Protein AF-A0A9E3ELC8-F1 (afdb_monomer_lite)

pLDDT: mean 96.67, std 4.28, range [71.5, 98.81]

Foldseek 3Di:
DDPDLVVQQVVQVVCVVVVWAFPAHWDDDDDPDDPQWTKGWTQDPVRDTDMDTDRDD

Sequence (57 aa):
RARNREEVDAFHSAALSSGGQDNGAPGIREGGYPPGYYAAFVLDPDGNNIEAVFRET

Secondary structure (DSSP, 8-state):
--SSHHHHHHHHHHHHHTTPEESS-SEE--SSSPTTEEEEEEE-TT--EEEEEEE--

Radius of gyration: 11.0 Å; chains: 1; bounding box: 28×21×29 Å

Structure (mmCIF, N/CA/C/O backbone):
data_AF-A0A9E3ELC8-F1
#
_entry.id   AF-A0A9E3ELC8-F1
#
loop_
_atom_site.group_PDB
_atom_site.id
_atom_site.type_symbol
_atom_site.label_atom_id
_atom_site.label_alt_id
_atom_site.label_comp_id
_atom_site.label_asym_id
_atom_site.label_entity_id
_atom_site.label_seq_id
_atom_site.pdbx_PDB_ins_code
_atom_site.Cartn_x
_atom_site.Cartn_y
_atom_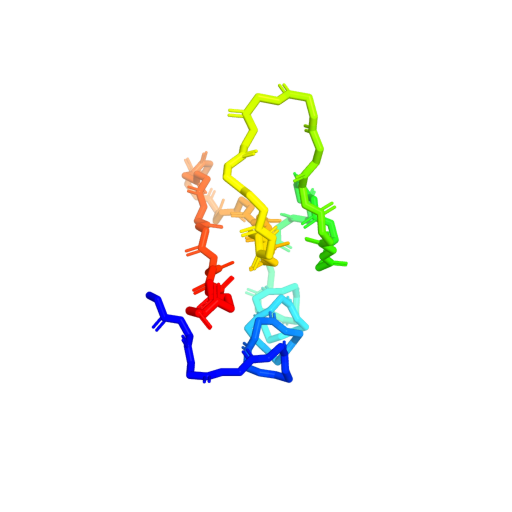site.Cartn_z
_atom_site.occupancy
_atom_site.B_iso_or_equiv
_atom_site.auth_seq_id
_atom_site.auth_comp_id
_atom_site.auth_asym_id
_atom_site.auth_atom_id
_atom_site.pdbx_PDB_model_num
ATOM 1 N N . ARG A 1 1 ? 5.722 -9.551 0.611 1.00 92.44 1 ARG A N 1
ATOM 2 C CA . ARG A 1 1 ? 5.998 -9.362 -0.836 1.00 92.44 1 ARG A CA 1
ATOM 3 C C . ARG A 1 1 ? 4.849 -9.978 -1.622 1.00 92.44 1 ARG A C 1
ATOM 5 O O . ARG A 1 1 ? 4.497 -11.110 -1.322 1.00 92.44 1 ARG A O 1
ATOM 12 N N . ALA A 1 2 ? 4.283 -9.233 -2.561 1.00 97.44 2 ALA A N 1
ATOM 13 C CA . ALA A 1 2 ? 3.214 -9.637 -3.467 1.00 97.44 2 ALA A CA 1
ATOM 14 C C . ALA A 1 2 ? 3.772 -10.298 -4.743 1.00 97.44 2 ALA A C 1
ATOM 16 O O . ALA A 1 2 ? 4.957 -10.138 -5.062 1.00 97.44 2 ALA A O 1
ATOM 17 N N . ARG A 1 3 ? 2.921 -11.039 -5.459 1.00 97.31 3 ARG A N 1
ATOM 18 C CA . ARG A 1 3 ? 3.246 -11.752 -6.708 1.00 97.31 3 ARG A CA 1
ATOM 19 C C . ARG A 1 3 ? 3.030 -10.908 -7.965 1.00 97.31 3 ARG A C 1
ATOM 21 O O . ARG A 1 3 ? 3.629 -11.217 -8.988 1.00 97.31 3 ARG A O 1
ATOM 28 N N . ASN A 1 4 ? 2.197 -9.874 -7.891 1.00 97.75 4 ASN A N 1
ATOM 29 C CA . ASN A 1 4 ? 1.890 -8.940 -8.974 1.00 97.75 4 ASN A CA 1
ATOM 30 C C . ASN A 1 4 ?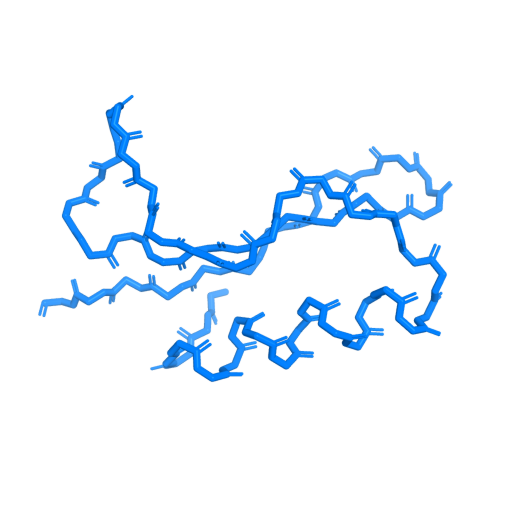 1.391 -7.599 -8.398 1.00 97.75 4 ASN A C 1
ATOM 32 O O . ASN A 1 4 ? 1.339 -7.428 -7.175 1.00 97.75 4 ASN A O 1
ATOM 36 N N . ARG A 1 5 ? 1.063 -6.639 -9.272 1.00 98.06 5 ARG A N 1
ATOM 37 C CA . ARG A 1 5 ? 0.568 -5.313 -8.867 1.00 98.06 5 ARG A CA 1
ATOM 38 C C . ARG A 1 5 ? -0.827 -5.408 -8.242 1.00 98.06 5 ARG A C 1
ATOM 40 O O . ARG A 1 5 ? -1.078 -4.783 -7.220 1.00 98.06 5 ARG A O 1
ATOM 47 N N . GLU A 1 6 ? -1.673 -6.284 -8.774 1.00 98.50 6 GLU A N 1
ATOM 48 C CA . GLU A 1 6 ? -3.051 -6.489 -8.322 1.00 98.50 6 GLU A CA 1
ATOM 49 C C . GLU A 1 6 ? -3.124 -6.960 -6.863 1.00 98.50 6 GLU A C 1
ATOM 51 O O . GLU A 1 6 ? -4.048 -6.612 -6.134 1.00 98.50 6 GLU A O 1
ATOM 56 N N . GLU A 1 7 ? -2.143 -7.730 -6.395 1.00 98.75 7 GLU A N 1
ATOM 57 C CA . GLU A 1 7 ? -2.051 -8.134 -4.990 1.00 98.75 7 GLU A CA 1
ATOM 58 C C . GLU A 1 7 ? -1.654 -6.999 -4.052 1.00 98.75 7 GLU A C 1
ATOM 60 O O . GLU A 1 7 ? -2.069 -6.997 -2.893 1.00 98.75 7 GLU A O 1
ATOM 65 N N . VAL A 1 8 ? -0.862 -6.038 -4.532 1.00 98.81 8 VAL A N 1
ATOM 66 C CA . VAL A 1 8 ? -0.554 -4.821 -3.770 1.00 98.81 8 VAL A CA 1
ATOM 67 C C . VAL A 1 8 ? -1.812 -3.958 -3.655 1.00 98.81 8 VAL A C 1
ATOM 69 O O . VAL A 1 8 ? -2.123 -3.480 -2.562 1.00 98.81 8 VAL A O 1
ATOM 72 N N . ASP A 1 9 ? -2.576 -3.837 -4.741 1.00 98.81 9 ASP A N 1
ATOM 73 C CA . ASP A 1 9 ? -3.856 -3.120 -4.763 1.00 98.81 9 ASP A CA 1
ATOM 74 C C . ASP A 1 9 ? -4.883 -3.771 -3.832 1.00 98.81 9 ASP A C 1
ATOM 76 O O . ASP A 1 9 ? -5.512 -3.102 -3.007 1.00 98.81 9 ASP A O 1
ATOM 80 N N . ALA A 1 10 ? -5.019 -5.097 -3.921 1.00 98.81 10 ALA A N 1
ATOM 81 C CA . ALA A 1 10 ? -5.931 -5.872 -3.090 1.00 98.81 10 ALA A CA 1
ATOM 82 C C . ALA A 1 10 ? -5.564 -5.777 -1.604 1.00 98.81 10 ALA A C 1
ATOM 84 O O . ALA A 1 10 ? -6.454 -5.612 -0.769 1.00 98.81 10 ALA A O 1
ATOM 85 N N . PHE A 1 11 ? -4.269 -5.835 -1.269 1.00 98.69 11 PHE A N 1
ATOM 86 C CA . PHE A 1 11 ? -3.795 -5.604 0.095 1.00 98.69 11 PHE A CA 1
ATOM 87 C C . PHE A 1 11 ? -4.224 -4.227 0.609 1.00 98.69 11 PHE A C 1
ATOM 89 O O . PHE A 1 11 ? -4.816 -4.144 1.683 1.00 98.69 11 PHE A O 1
ATOM 96 N N . HIS A 1 12 ? -3.955 -3.160 -0.149 1.00 98.81 12 HIS A N 1
ATOM 97 C CA . HIS A 1 12 ? -4.248 -1.792 0.283 1.00 98.81 12 HIS A CA 1
ATOM 98 C C . HIS A 1 12 ? -5.746 -1.589 0.508 1.00 98.81 12 HIS A C 1
ATOM 100 O O . HIS A 1 12 ? -6.156 -1.164 1.587 1.00 98.81 12 HIS A O 1
ATOM 106 N N . SER A 1 13 ? -6.576 -2.005 -0.451 1.00 98.75 13 SER A N 1
ATOM 107 C CA . SER A 1 13 ? -8.034 -1.910 -0.339 1.00 98.75 13 SER A CA 1
ATOM 108 C C . SER A 1 13 ? -8.588 -2.693 0.861 1.00 98.75 13 SER A C 1
ATOM 110 O O . SER A 1 13 ? -9.427 -2.177 1.610 1.00 98.75 13 SER A O 1
ATOM 112 N N . ALA A 1 14 ? -8.098 -3.917 1.088 1.00 98.69 14 ALA A N 1
ATOM 113 C CA . ALA A 1 14 ? -8.522 -4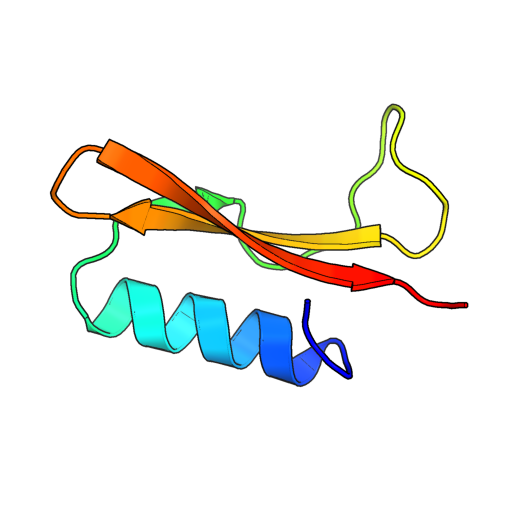.747 2.213 1.00 98.69 14 ALA A CA 1
ATOM 114 C C . ALA A 1 14 ? -8.081 -4.165 3.563 1.00 98.69 14 ALA A C 1
ATOM 116 O O . ALA A 1 14 ? -8.855 -4.178 4.522 1.00 98.69 14 ALA A O 1
ATOM 117 N N . ALA A 1 15 ? -6.862 -3.629 3.638 1.00 98.44 15 ALA A N 1
ATOM 118 C CA . ALA A 1 15 ? -6.328 -3.028 4.850 1.00 98.44 15 ALA A CA 1
ATOM 119 C C . ALA A 1 15 ? -7.104 -1.755 5.232 1.00 98.44 15 ALA A C 1
ATOM 121 O O . ALA A 1 15 ? -7.509 -1.624 6.386 1.00 98.44 15 ALA A O 1
ATOM 122 N N . LEU A 1 16 ? -7.425 -0.884 4.266 1.00 98.56 16 LEU A N 1
ATOM 123 C CA . LEU A 1 16 ? -8.289 0.281 4.503 1.00 98.56 16 LEU A CA 1
ATOM 124 C C . LEU A 1 16 ? -9.700 -0.117 4.954 1.00 98.56 16 LEU A C 1
ATOM 126 O O . LEU A 1 16 ? -10.235 0.444 5.909 1.00 98.56 16 LEU A O 1
ATOM 130 N N . SER A 1 17 ? -10.291 -1.129 4.314 1.00 98.38 17 SER A N 1
ATOM 131 C CA . SER A 1 17 ? -11.624 -1.635 4.687 1.00 98.38 17 SER A CA 1
ATOM 132 C C . SER A 1 17 ? -11.653 -2.254 6.089 1.00 98.38 17 SER A C 1
ATOM 134 O O . SER A 1 17 ? -12.711 -2.337 6.708 1.00 98.38 17 SER A O 1
ATOM 136 N N . SER A 1 18 ? -10.491 -2.674 6.593 1.00 97.94 18 SER A N 1
ATOM 137 C CA . SER A 1 18 ? -10.312 -3.274 7.919 1.00 97.94 18 SER A CA 1
ATOM 138 C C . SER A 1 18 ? -9.943 -2.247 9.000 1.00 97.94 18 SER A C 1
ATOM 140 O O . SER A 1 18 ? -9.622 -2.632 10.121 1.00 97.94 18 SER A O 1
ATOM 142 N N . GLY A 1 19 ? -9.990 -0.947 8.682 1.00 97.38 19 GLY A N 1
ATOM 143 C CA . GLY A 1 19 ? -9.699 0.145 9.616 1.00 97.38 19 GLY A CA 1
ATOM 144 C C . GLY A 1 19 ? -8.244 0.616 9.631 1.00 97.38 19 GLY A C 1
ATOM 145 O O . GLY A 1 19 ? -7.893 1.446 10.467 1.00 97.38 19 GLY A O 1
ATOM 146 N N . GLY A 1 20 ? -7.407 0.125 8.713 1.00 98.31 20 GLY A N 1
ATOM 147 C CA . GLY A 1 20 ? -6.090 0.703 8.469 1.00 98.31 20 GLY A CA 1
ATOM 148 C C . GLY A 1 20 ? -6.195 2.110 7.877 1.00 98.31 20 GLY A C 1
ATOM 149 O O . GLY A 1 20 ? -7.162 2.446 7.189 1.00 98.31 20 GLY A O 1
ATOM 150 N N . GLN A 1 21 ? -5.189 2.940 8.131 1.00 98.75 21 GLN A N 1
ATOM 151 C CA . GLN A 1 21 ? -5.110 4.298 7.595 1.00 98.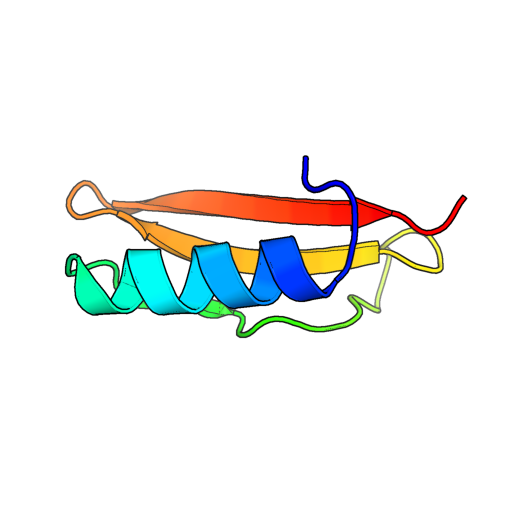75 21 GLN A CA 1
ATOM 152 C C . GLN A 1 21 ? -4.168 4.345 6.392 1.00 98.75 21 GLN A C 1
ATOM 154 O O . GLN A 1 21 ? -3.059 3.814 6.444 1.00 98.75 21 GLN A O 1
ATOM 159 N N . ASP A 1 22 ? -4.595 5.000 5.311 1.00 98.56 22 ASP A N 1
ATOM 160 C CA . ASP A 1 22 ? -3.747 5.181 4.132 1.00 98.56 22 ASP A CA 1
ATOM 161 C C . ASP A 1 22 ? -2.470 5.945 4.495 1.00 98.56 22 ASP A C 1
ATOM 163 O O . ASP A 1 22 ? -2.522 7.003 5.121 1.00 98.56 22 ASP A O 1
ATOM 167 N N . ASN A 1 23 ? -1.330 5.402 4.078 1.00 98.56 23 ASN A N 1
ATOM 168 C CA . ASN A 1 23 ? -0.013 6.011 4.246 1.00 98.56 23 ASN A CA 1
ATOM 169 C C . ASN A 1 23 ? 0.785 6.005 2.933 1.00 98.56 23 ASN A C 1
ATOM 171 O O . ASN A 1 23 ? 1.998 6.212 2.912 1.00 98.56 23 ASN A O 1
ATOM 175 N N . GLY A 1 24 ? 0.107 5.728 1.819 1.00 98.25 24 GLY A N 1
ATOM 176 C CA . GLY A 1 24 ? 0.704 5.660 0.500 1.00 98.25 24 GLY A CA 1
ATOM 177 C C . GLY A 1 24 ? -0.047 4.680 -0.384 1.00 98.25 24 GLY A C 1
ATOM 178 O O . GLY A 1 24 ? 0.250 3.483 -0.376 1.00 98.25 24 GLY A O 1
ATOM 179 N N . ALA A 1 25 ? -0.938 5.212 -1.220 1.00 98.50 25 ALA A N 1
ATOM 180 C CA . ALA A 1 25 ? -1.671 4.447 -2.224 1.00 98.50 25 ALA A CA 1
ATOM 181 C C . ALA A 1 25 ? -0.741 3.596 -3.115 1.00 98.50 25 ALA A C 1
ATOM 183 O O . ALA A 1 25 ? 0.404 4.008 -3.349 1.00 98.50 25 ALA A O 1
ATOM 184 N N . PRO A 1 26 ? -1.208 2.442 -3.627 1.00 98.75 26 PRO A N 1
ATOM 185 C CA . PRO A 1 26 ? -0.446 1.596 -4.534 1.00 98.75 26 PRO A CA 1
ATOM 186 C C . PRO A 1 26 ? 0.138 2.378 -5.711 1.00 98.75 26 PRO A C 1
ATOM 188 O O . PRO A 1 26 ? -0.549 3.160 -6.370 1.00 98.75 26 PRO A O 1
ATOM 191 N N . GLY A 1 27 ? 1.428 2.188 -5.974 1.00 98.25 27 GLY A N 1
ATOM 192 C CA . GLY A 1 27 ? 2.109 2.911 -7.039 1.00 98.25 27 GLY A CA 1
ATOM 193 C C . GLY A 1 27 ? 3.579 2.545 -7.186 1.00 98.25 27 GLY A C 1
ATOM 194 O O . GLY A 1 27 ? 4.193 1.978 -6.277 1.00 98.25 27 GLY A O 1
ATOM 195 N N . ILE A 1 28 ? 4.146 2.900 -8.344 1.00 97.62 28 ILE A N 1
ATOM 196 C CA . ILE A 1 28 ? 5.595 2.852 -8.561 1.00 97.62 28 ILE A CA 1
ATOM 197 C C . ILE A 1 28 ? 6.258 3.874 -7.642 1.00 97.62 28 ILE A C 1
ATOM 199 O O . ILE A 1 28 ? 5.815 5.019 -7.540 1.00 97.62 28 ILE A O 1
ATOM 203 N N . ARG A 1 29 ? 7.320 3.448 -6.961 1.00 96.75 29 ARG A N 1
ATOM 204 C CA . ARG A 1 29 ? 8.120 4.312 -6.100 1.00 96.75 29 ARG A CA 1
ATOM 205 C C . ARG A 1 29 ? 9.345 4.800 -6.860 1.00 96.75 29 ARG A C 1
ATOM 207 O O . ARG A 1 29 ? 10.118 4.007 -7.387 1.00 96.75 29 ARG A O 1
ATOM 214 N N . GLU A 1 30 ? 9.500 6.116 -6.904 1.00 92.56 30 GLU A N 1
ATOM 215 C CA . GLU A 1 30 ? 10.639 6.815 -7.500 1.00 92.56 30 GLU A CA 1
ATOM 216 C C . GLU A 1 30 ? 11.497 7.462 -6.401 1.00 92.56 30 GLU A C 1
ATOM 218 O O . GLU A 1 30 ? 11.154 7.414 -5.221 1.00 92.56 30 GLU A O 1
ATOM 223 N N . GLY A 1 31 ? 12.626 8.075 -6.767 1.00 88.00 31 GLY A N 1
ATOM 224 C CA . GLY A 1 31 ? 13.435 8.837 -5.807 1.00 88.00 31 GLY A CA 1
ATOM 225 C C . GLY A 1 31 ? 14.310 7.976 -4.889 1.00 88.00 31 GLY A C 1
ATOM 226 O O . GLY A 1 31 ? 14.430 8.266 -3.704 1.00 88.00 31 GLY A O 1
ATOM 227 N N . GLY A 1 32 ? 14.930 6.924 -5.435 1.00 91.56 32 GLY A N 1
ATOM 228 C CA . GLY A 1 32 ? 15.905 6.080 -4.722 1.00 91.56 32 GLY A CA 1
ATOM 229 C C . GLY A 1 32 ? 15.507 4.609 -4.587 1.00 91.56 32 GLY A C 1
ATOM 230 O O . GLY A 1 32 ? 16.308 3.799 -4.123 1.00 91.56 32 GLY A O 1
ATOM 231 N N . TYR A 1 33 ? 14.304 4.245 -5.028 1.00 92.31 33 TYR A N 1
ATOM 232 C CA . TYR A 1 33 ? 13.872 2.853 -5.112 1.00 92.31 33 TYR A CA 1
ATOM 233 C C . TYR A 1 33 ? 14.400 2.181 -6.388 1.00 92.31 33 TYR A C 1
ATOM 235 O O . TYR A 1 33 ? 14.589 2.853 -7.407 1.00 92.31 33 TYR A O 1
ATOM 243 N N . PRO A 1 34 ? 14.628 0.855 -6.365 1.00 92.31 34 PRO A N 1
ATOM 244 C CA . PRO A 1 34 ? 14.924 0.099 -7.575 1.00 92.31 34 PRO A CA 1
ATOM 245 C C . PRO A 1 34 ? 13.823 0.265 -8.640 1.00 92.31 34 PRO A C 1
ATOM 247 O O . PRO A 1 34 ? 12.651 0.404 -8.280 1.00 92.31 34 PRO A O 1
ATOM 250 N N . PRO A 1 35 ? 14.158 0.190 -9.941 1.00 93.69 35 PRO A N 1
ATOM 251 C CA . PRO A 1 35 ? 13.155 0.149 -11.002 1.00 93.69 35 PRO A CA 1
ATOM 252 C C . PRO A 1 35 ? 12.118 -0.956 -10.763 1.00 93.69 35 PRO A C 1
ATOM 254 O O . PRO A 1 35 ? 12.451 -2.027 -10.256 1.00 93.69 35 PRO A O 1
ATOM 257 N N . GLY A 1 36 ? 10.856 -0.687 -11.106 1.00 94.69 36 GLY A N 1
ATOM 258 C CA . GLY A 1 36 ? 9.778 -1.671 -10.962 1.00 94.69 36 GLY A CA 1
ATOM 259 C C . GLY A 1 36 ? 9.306 -1.913 -9.523 1.00 94.69 36 GLY A C 1
ATOM 260 O O . GLY A 1 36 ? 8.577 -2.875 -9.279 1.00 94.69 36 GLY A O 1
ATOM 261 N N . TYR A 1 37 ? 9.710 -1.074 -8.560 1.00 97.25 37 TYR A N 1
ATOM 262 C CA . TYR A 1 37 ? 9.247 -1.140 -7.172 1.00 97.25 37 TYR A CA 1
ATOM 263 C C . TYR A 1 37 ? 7.813 -0.611 -7.054 1.00 97.25 37 TYR A C 1
ATOM 265 O O . TYR A 1 37 ? 7.589 0.590 -6.900 1.00 97.25 37 TYR A O 1
ATOM 273 N N . TYR A 1 38 ? 6.836 -1.509 -7.134 1.00 98.00 38 TYR A N 1
ATOM 274 C CA . TYR A 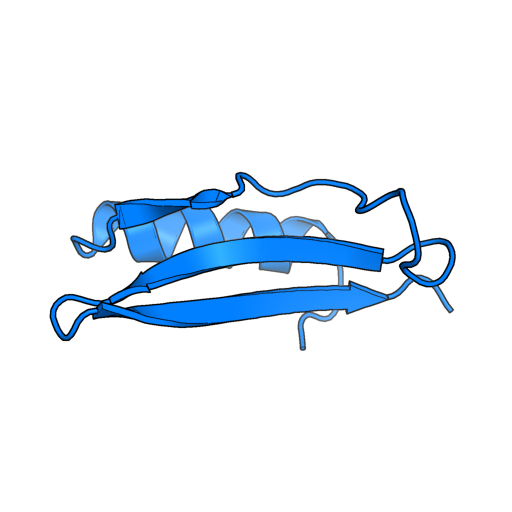1 38 ? 5.422 -1.198 -6.959 1.00 98.00 38 TYR A CA 1
ATOM 275 C C . TYR A 1 38 ? 4.996 -1.532 -5.529 1.00 98.00 38 TYR A C 1
ATOM 277 O O . TYR A 1 38 ? 5.087 -2.690 -5.121 1.00 98.00 38 TYR A O 1
ATOM 285 N N . ALA A 1 39 ? 4.551 -0.549 -4.747 1.00 98.31 39 ALA A N 1
ATOM 286 C CA . ALA A 1 39 ? 4.243 -0.765 -3.332 1.00 98.31 39 ALA A CA 1
ATOM 287 C C . ALA A 1 39 ? 3.052 0.051 -2.837 1.00 98.31 39 ALA A C 1
ATOM 289 O O . ALA A 1 39 ? 2.741 1.097 -3.405 1.00 98.31 39 ALA A O 1
ATOM 290 N N . ALA A 1 40 ? 2.454 -0.383 -1.732 1.00 98.75 40 ALA A N 1
ATOM 291 C CA . ALA A 1 40 ? 1.442 0.336 -0.966 1.00 98.75 40 ALA A CA 1
ATOM 292 C C . ALA A 1 40 ? 1.772 0.297 0.529 1.00 98.75 40 ALA A C 1
ATOM 294 O O . ALA A 1 40 ? 2.360 -0.678 1.008 1.00 98.75 40 ALA A O 1
ATOM 295 N N . PHE A 1 41 ? 1.363 1.342 1.245 1.00 98.62 41 PHE A N 1
ATOM 296 C CA . PHE A 1 41 ? 1.641 1.540 2.664 1.00 98.62 41 PHE A CA 1
ATOM 297 C C . PHE A 1 41 ? 0.352 1.845 3.421 1.00 98.62 41 PHE A C 1
ATOM 299 O O . PHE A 1 41 ? -0.430 2.704 3.009 1.00 98.62 41 PHE A O 1
ATOM 306 N N . VAL A 1 42 ? 0.143 1.152 4.537 1.00 98.81 42 VAL A N 1
ATOM 307 C CA . VAL A 1 42 ? -1.004 1.355 5.429 1.00 98.81 42 VAL A CA 1
ATOM 308 C C . VAL A 1 42 ? -0.512 1.347 6.870 1.00 98.81 42 VAL A C 1
ATOM 310 O O . VAL A 1 42 ? 0.304 0.501 7.235 1.00 98.81 42 VAL A O 1
ATOM 313 N N . LEU A 1 43 ? -1.005 2.277 7.687 1.00 98.81 43 LEU A N 1
ATOM 314 C CA . LEU A 1 43 ? -0.817 2.232 9.134 1.00 98.81 43 LEU A CA 1
ATOM 315 C C . LEU A 1 43 ? -1.855 1.295 9.750 1.00 98.81 43 LEU A C 1
ATOM 317 O O . LEU A 1 43 ? -3.053 1.433 9.482 1.00 98.81 43 LEU A O 1
ATOM 321 N N . ASP A 1 44 ? -1.402 0.353 10.572 1.00 97.94 44 ASP A N 1
ATOM 322 C CA . ASP A 1 44 ? -2.298 -0.440 11.413 1.00 97.94 44 ASP A CA 1
ATOM 323 C C . ASP A 1 44 ? -2.799 0.378 12.631 1.00 97.94 44 ASP A C 1
ATOM 325 O O . ASP A 1 44 ? -2.325 1.497 12.861 1.00 97.94 44 ASP A O 1
ATOM 329 N N . PRO A 1 45 ? -3.765 -0.135 13.419 1.00 96.38 45 PRO A N 1
ATOM 330 C CA . PRO A 1 45 ? -4.292 0.577 14.588 1.00 96.38 45 PRO A CA 1
ATOM 331 C C . PRO A 1 45 ? -3.257 0.897 15.676 1.00 96.38 45 PRO A C 1
ATOM 333 O O . PRO A 1 45 ? -3.481 1.811 16.470 1.00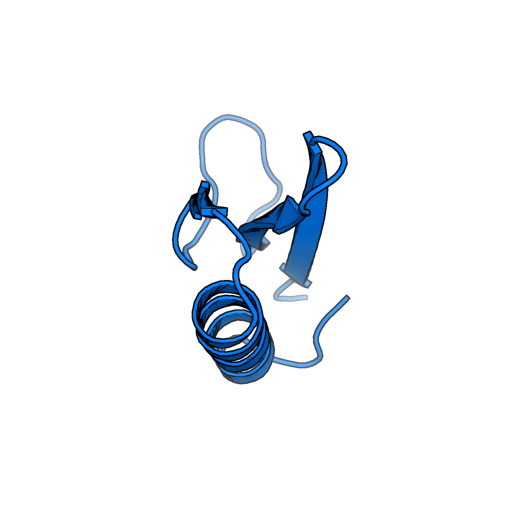 96.38 45 PRO A O 1
ATOM 336 N N . ASP A 1 46 ? -2.138 0.173 15.704 1.00 97.38 46 ASP A N 1
ATOM 337 C CA . ASP A 1 46 ? -1.030 0.401 16.632 1.00 97.38 46 ASP A CA 1
ATOM 338 C C . ASP A 1 46 ? -0.015 1.422 16.076 1.00 97.38 46 ASP A C 1
ATOM 340 O O . ASP A 1 46 ? 0.920 1.825 16.771 1.00 97.38 46 ASP A O 1
ATOM 344 N N . GLY A 1 47 ? -0.204 1.881 14.835 1.00 97.19 47 GLY A N 1
ATOM 345 C CA . GLY A 1 47 ? 0.653 2.845 14.151 1.00 97.19 47 GLY A CA 1
ATOM 346 C C . GLY A 1 47 ? 1.840 2.223 13.410 1.00 97.19 47 GLY A C 1
ATOM 347 O O . GLY A 1 47 ? 2.737 2.956 12.988 1.00 97.19 47 GLY A O 1
ATOM 348 N N . ASN A 1 48 ? 1.878 0.900 13.223 1.00 98.38 48 ASN A N 1
ATOM 349 C CA . ASN A 1 48 ? 2.925 0.257 12.430 1.00 98.38 48 ASN A CA 1
ATOM 350 C C . ASN A 1 48 ? 2.705 0.519 10.937 1.00 98.38 48 ASN A C 1
ATOM 352 O O . ASN A 1 48 ? 1.602 0.349 10.422 1.00 98.38 48 ASN A O 1
ATOM 356 N N . ASN A 1 49 ? 3.774 0.869 10.217 1.00 98.50 49 ASN A N 1
ATOM 357 C CA . ASN A 1 49 ? 3.726 1.056 8.767 1.00 98.50 49 ASN A CA 1
ATOM 358 C C . ASN A 1 49 ? 3.891 -0.282 8.037 1.00 98.50 49 ASN A C 1
ATOM 360 O O . ASN A 1 49 ? 5.005 -0.795 7.906 1.00 98.50 49 ASN A O 1
ATOM 364 N N . ILE A 1 50 ? 2.781 -0.843 7.566 1.00 98.44 50 ILE A N 1
ATOM 365 C CA . ILE A 1 50 ? 2.749 -2.123 6.863 1.00 98.44 50 ILE A CA 1
ATOM 366 C C . ILE A 1 50 ? 2.899 -1.887 5.362 1.00 98.44 50 ILE A C 1
ATOM 368 O O . ILE A 1 50 ? 2.134 -1.142 4.749 1.00 98.44 50 ILE A O 1
ATOM 372 N N . GLU A 1 51 ? 3.876 -2.566 4.765 1.00 98.56 51 GLU A N 1
ATOM 373 C CA . GLU A 1 51 ? 4.167 -2.495 3.335 1.00 98.56 51 GLU A CA 1
ATOM 374 C C . GLU A 1 51 ? 3.763 -3.789 2.615 1.00 98.56 51 GLU A C 1
ATOM 376 O O . GLU A 1 51 ? 4.195 -4.892 2.974 1.00 98.56 51 GLU A O 1
ATOM 381 N N . ALA A 1 52 ? 3.030 -3.641 1.511 1.00 98.44 52 ALA A N 1
ATOM 382 C CA . ALA A 1 52 ? 2.988 -4.646 0.456 1.00 98.44 52 ALA A CA 1
ATOM 383 C C . ALA A 1 52 ? 3.763 -4.142 -0.759 1.00 98.44 52 ALA A C 1
ATOM 385 O O . ALA A 1 52 ? 3.559 -3.024 -1.221 1.00 98.44 52 ALA A O 1
ATOM 386 N N . VAL A 1 53 ? 4.639 -4.992 -1.292 1.00 98.31 53 VAL A N 1
ATOM 387 C CA . VAL A 1 53 ? 5.515 -4.656 -2.419 1.00 98.31 53 VAL A CA 1
ATOM 388 C C . VAL A 1 53 ? 5.568 -5.787 -3.436 1.00 98.31 53 VAL A C 1
ATOM 390 O O . VAL A 1 53 ? 5.774 -6.950 -3.070 1.00 98.31 53 VAL A O 1
ATOM 393 N N . PHE A 1 54 ? 5.458 -5.427 -4.709 1.00 98.12 54 PHE A N 1
ATOM 394 C CA . PHE A 1 54 ? 5.812 -6.220 -5.876 1.00 98.12 54 PHE A CA 1
ATOM 395 C C . PHE A 1 54 ? 7.028 -5.578 -6.557 1.00 98.12 54 PHE A C 1
ATOM 397 O O . PHE A 1 54 ? 7.126 -4.360 -6.674 1.00 98.12 54 PHE A O 1
ATOM 404 N N . ARG A 1 55 ? 7.991 -6.405 -6.969 1.00 95.88 55 ARG A N 1
ATOM 405 C CA . ARG A 1 55 ? 9.177 -5.948 -7.702 1.00 95.88 55 ARG A CA 1
ATOM 406 C C . ARG A 1 55 ? 9.170 -6.641 -9.045 1.00 95.88 55 ARG A C 1
ATOM 408 O O . ARG A 1 55 ? 9.282 -7.871 -9.061 1.00 95.88 55 ARG A O 1
ATOM 415 N N . GLU A 1 56 ? 9.036 -5.859 -10.107 1.00 86.94 56 GLU A N 1
ATOM 416 C CA . GLU A 1 56 ? 9.269 -6.342 -11.465 1.00 86.94 56 GLU A CA 1
ATOM 417 C C . GLU A 1 56 ? 10.742 -6.731 -11.562 1.00 86.94 56 GLU A C 1
ATOM 419 O O . GLU A 1 56 ? 11.634 -5.923 -11.307 1.00 86.94 56 GLU A O 1
ATOM 424 N N . THR A 1 57 ? 10.972 -8.021 -11.772 1.00 71.50 57 THR A N 1
ATOM 425 C CA . THR A 1 57 ? 12.299 -8.595 -12.011 1.00 71.50 57 THR A CA 1
ATOM 426 C C . THR A 1 57 ? 12.758 -8.321 -13.424 1.00 71.50 57 THR A C 1
ATOM 428 O O . THR A 1 57 ? 11.900 -8.469 -14.323 1.00 71.50 57 THR A O 1
#